Protein AF-A0A2J7ZNJ3-F1 (afdb_monomer_lite)

Foldseek 3Di:
DVVLLCVLQLLNVLVVVVVVVCVVPVPDPDDSVNSSVVDDPVSNVVSVVVSVVVVVVVVVVCPPDDPVCVVCVVVVVPPPPPDPDDDDDDDDDDDDDDDDDDDDDDDPPPDDDDDD

Organism: NCBI:txid47790

Sequence (116 aa):
LCHFYRLLHVEGAVRRHWARLKAADPRATVTQDDVRALIPEHLARTLGAAAEALDGLRRRSQWHWVHLGRLFAPLVQQQPAAAAGVGQGAEKAGAGQGAGARVPPPGISAVRGMVA

Radius of gyration: 27.16 Å; chains: 1; bounding box: 38×42×75 Å

pLDDT: mean 73.64, std 23.26, range [29.06, 96.69]

Structure (mmCIF, N/CA/C/O backbone):
data_AF-A0A2J7ZNJ3-F1
#
_entry.id   AF-A0A2J7ZNJ3-F1
#
loop_
_atom_site.group_PDB
_atom_site.id
_atom_site.type_symbol
_atom_site.label_atom_id
_atom_site.label_alt_id
_atom_site.label_comp_id
_atom_site.label_asym_id
_atom_site.label_entity_id
_atom_site.label_seq_id
_atom_site.pdbx_PDB_ins_code
_atom_site.Cartn_x
_atom_site.Cartn_y
_atom_site.Cartn_z
_atom_site.occupancy
_atom_site.B_iso_or_equiv
_atom_site.auth_seq_id
_atom_site.auth_comp_id
_atom_site.auth_asym_id
_atom_site.auth_atom_id
_atom_site.pdbx_PDB_model_num
ATOM 1 N N . LEU A 1 1 ? -9.447 -6.524 9.697 1.00 83.50 1 LEU A N 1
ATOM 2 C CA . LEU A 1 1 ? -9.340 -5.097 9.294 1.00 83.50 1 LEU A CA 1
ATOM 3 C C . LEU A 1 1 ? -7.966 -4.766 8.709 1.00 83.50 1 LEU A C 1
ATOM 5 O O . LEU A 1 1 ? -7.892 -4.557 7.512 1.00 83.50 1 LEU A O 1
ATOM 9 N N . CYS A 1 2 ? -6.864 -4.818 9.465 1.00 85.12 2 CYS A N 1
ATOM 10 C CA . CYS A 1 2 ? -5.530 -4.454 8.942 1.00 85.12 2 CYS A CA 1
ATOM 11 C C . CYS A 1 2 ? -5.126 -5.182 7.641 1.00 85.12 2 CYS A C 1
ATOM 13 O O . CYS A 1 2 ? -4.551 -4.567 6.746 1.00 85.12 2 CYS A O 1
ATOM 15 N N . HIS A 1 3 ? -5.468 -6.470 7.510 1.00 89.25 3 HIS A N 1
ATOM 16 C CA . HIS A 1 3 ? -5.236 -7.230 6.278 1.00 89.25 3 HIS A CA 1
ATOM 17 C C . HIS A 1 3 ? -5.942 -6.605 5.061 1.00 89.25 3 HIS A C 1
ATOM 19 O O . HIS A 1 3 ? -5.291 -6.330 4.059 1.00 89.25 3 HIS A O 1
ATOM 25 N N . PHE A 1 4 ? -7.239 -6.309 5.175 1.00 89.38 4 PHE A N 1
ATOM 26 C CA . PHE A 1 4 ? -8.027 -5.690 4.106 1.00 89.38 4 PHE A CA 1
ATOM 27 C C . PHE A 1 4 ? -7.537 -4.280 3.762 1.00 89.38 4 PHE A C 1
ATOM 29 O O . PHE A 1 4 ? -7.403 -3.962 2.586 1.00 89.38 4 PHE A O 1
ATOM 36 N N . TYR A 1 5 ? -7.161 -3.471 4.761 1.00 90.25 5 TYR A N 1
ATOM 37 C CA . TYR A 1 5 ? -6.557 -2.154 4.518 1.00 90.25 5 TYR A CA 1
ATOM 38 C C . TYR A 1 5 ? -5.307 -2.282 3.644 1.00 90.25 5 TYR A C 1
ATOM 40 O O . TYR A 1 5 ? -5.153 -1.582 2.651 1.00 90.25 5 TYR A O 1
ATOM 48 N N . ARG A 1 6 ? -4.430 -3.242 3.963 1.00 89.88 6 ARG A N 1
ATOM 49 C CA . ARG A 1 6 ? -3.184 -3.470 3.220 1.00 89.88 6 ARG A CA 1
ATOM 50 C C . ARG A 1 6 ? -3.410 -3.864 1.755 1.00 89.88 6 ARG A C 1
ATOM 52 O O . ARG A 1 6 ? -2.534 -3.575 0.935 1.00 89.88 6 ARG A O 1
ATOM 59 N N . LEU A 1 7 ? -4.520 -4.544 1.455 1.00 91.50 7 LEU A N 1
ATOM 60 C CA . LEU A 1 7 ? -4.908 -4.937 0.096 1.00 91.50 7 LEU A CA 1
ATOM 61 C C . LEU A 1 7 ? -5.440 -3.750 -0.712 1.00 91.50 7 LEU A C 1
ATOM 63 O O . LEU A 1 7 ? -5.110 -3.623 -1.883 1.00 91.50 7 LEU A O 1
ATOM 67 N N . LEU A 1 8 ? -6.221 -2.878 -0.074 1.00 93.31 8 LEU A N 1
ATOM 68 C CA . LEU A 1 8 ? -6.845 -1.715 -0.713 1.00 93.31 8 LEU A CA 1
ATOM 69 C C . LEU A 1 8 ? -5.894 -0.510 -0.817 1.00 93.31 8 LEU A C 1
ATOM 71 O O . LEU A 1 8 ? -6.101 0.388 -1.625 1.00 93.31 8 LEU A O 1
ATOM 75 N N . HIS A 1 9 ? -4.830 -0.484 -0.015 1.00 93.06 9 HIS A N 1
ATOM 76 C CA . HIS A 1 9 ? -3.896 0.635 0.041 1.00 93.06 9 HIS A CA 1
ATOM 77 C C . HIS A 1 9 ? -2.905 0.640 -1.138 1.00 93.06 9 HIS A C 1
ATOM 79 O O . HIS A 1 9 ? -1.803 0.078 -1.062 1.00 93.06 9 HIS A O 1
ATOM 85 N N . VAL A 1 10 ? -3.299 1.336 -2.207 1.00 93.31 10 VAL A N 1
ATOM 86 C CA . VAL A 1 10 ? -2.598 1.461 -3.498 1.00 93.31 10 VAL A CA 1
ATOM 87 C C . VAL A 1 10 ? -1.132 1.854 -3.339 1.00 93.31 10 VAL A C 1
ATOM 89 O O . VAL A 1 10 ? -0.250 1.102 -3.746 1.00 93.31 10 VAL A O 1
ATOM 92 N N . GLU A 1 11 ? -0.842 2.951 -2.640 1.00 93.12 11 GLU A N 1
ATOM 93 C CA . GLU A 1 11 ? 0.534 3.438 -2.444 1.00 93.12 11 GLU A CA 1
ATOM 94 C C . GLU A 1 11 ? 1.431 2.422 -1.721 1.00 93.12 11 GLU A C 1
ATOM 96 O O . GLU A 1 11 ? 2.642 2.341 -1.919 1.00 93.12 11 GLU A O 1
ATOM 101 N N . GLY A 1 12 ? 0.822 1.586 -0.880 1.00 92.88 12 GLY A N 1
ATOM 102 C CA . GLY A 1 12 ? 1.528 0.521 -0.178 1.00 92.88 12 GLY A CA 1
ATOM 103 C C . GLY A 1 12 ? 1.854 -0.643 -1.108 1.00 92.88 12 GLY A C 1
ATOM 104 O O . GLY A 1 12 ? 2.917 -1.247 -0.979 1.00 92.88 12 GLY A O 1
ATOM 105 N N . ALA A 1 13 ? 0.950 -0.967 -2.032 1.00 93.69 13 ALA A N 1
ATOM 106 C CA . ALA A 1 13 ? 1.178 -1.976 -3.057 1.00 93.69 13 ALA A CA 1
ATOM 107 C C . ALA A 1 13 ? 2.247 -1.520 -4.060 1.00 93.69 13 ALA A C 1
ATOM 109 O O . ALA A 1 13 ? 3.170 -2.291 -4.322 1.00 93.69 13 ALA A O 1
ATOM 110 N N . VAL A 1 14 ? 2.184 -0.262 -4.510 1.00 96.06 14 VAL A N 1
ATOM 111 C CA . VAL A 1 14 ? 3.173 0.368 -5.401 1.00 96.06 14 VAL A CA 1
ATOM 112 C C . VAL A 1 14 ? 4.571 0.297 -4.793 1.00 96.06 14 VAL A C 1
ATOM 114 O O . VAL A 1 14 ? 5.467 -0.279 -5.404 1.00 96.06 14 VAL A O 1
ATOM 117 N N . ARG A 1 15 ? 4.754 0.763 -3.548 1.00 95.69 15 ARG A N 1
ATOM 118 C CA . ARG A 1 15 ? 6.058 0.693 -2.861 1.00 95.69 15 ARG A CA 1
ATOM 119 C C . ARG A 1 15 ? 6.598 -0.731 -2.751 1.00 95.69 15 ARG A C 1
ATOM 121 O O . ARG A 1 15 ? 7.778 -0.963 -2.996 1.00 95.69 15 ARG A O 1
ATOM 128 N N . ARG A 1 16 ? 5.747 -1.701 -2.395 1.00 95.38 16 ARG A N 1
ATOM 129 C CA . ARG A 1 16 ? 6.156 -3.113 -2.288 1.00 95.38 16 ARG A CA 1
ATOM 130 C C . ARG A 1 16 ? 6.551 -3.695 -3.639 1.00 95.38 16 ARG A C 1
ATOM 132 O O . ARG A 1 16 ? 7.494 -4.475 -3.696 1.00 95.38 16 ARG A O 1
ATOM 139 N N . HIS A 1 17 ? 5.821 -3.363 -4.698 1.00 95.25 17 HIS A N 1
ATOM 140 C CA . HIS A 1 17 ? 6.126 -3.852 -6.034 1.00 95.25 17 HIS A CA 1
ATOM 141 C C . HIS A 1 17 ? 7.412 -3.222 -6.571 1.00 95.25 17 HIS A C 1
ATOM 143 O O . HIS A 1 17 ? 8.305 -3.948 -6.992 1.00 95.25 17 HIS A O 1
ATOM 149 N N . TRP A 1 18 ? 7.562 -1.904 -6.438 1.00 96.19 18 TRP A N 1
ATOM 150 C CA . TRP A 1 18 ? 8.785 -1.193 -6.801 1.00 96.19 18 TRP A CA 1
ATOM 151 C C . TRP A 1 18 ? 10.016 -1.729 -6.054 1.00 96.19 18 TRP A C 1
ATOM 153 O O . TRP A 1 18 ? 11.035 -2.016 -6.676 1.00 96.19 18 TRP A O 1
ATOM 163 N N . ALA A 1 19 ? 9.906 -1.978 -4.744 1.00 95.44 19 ALA A N 1
ATOM 164 C CA . ALA A 1 19 ? 10.990 -2.584 -3.970 1.00 95.44 19 ALA A CA 1
ATOM 165 C C . ALA A 1 19 ? 11.362 -3.989 -4.474 1.00 95.44 19 ALA A C 1
ATOM 167 O O . ALA A 1 19 ? 12.540 -4.329 -4.523 1.00 95.44 19 ALA A O 1
ATOM 168 N N . ARG A 1 20 ? 10.379 -4.802 -4.889 1.00 96.50 20 ARG A N 1
ATOM 169 C CA . ARG A 1 20 ? 10.642 -6.117 -5.501 1.00 96.50 20 ARG A CA 1
ATOM 170 C C . ARG A 1 20 ? 11.329 -5.989 -6.857 1.00 96.50 20 ARG A C 1
ATOM 172 O O . ARG A 1 20 ? 12.241 -6.760 -7.120 1.00 96.50 20 ARG A O 1
ATOM 179 N N . LEU A 1 21 ? 10.924 -5.021 -7.682 1.00 96.12 21 LEU A N 1
ATOM 180 C CA . LEU A 1 21 ? 11.573 -4.748 -8.967 1.00 96.12 21 LEU A CA 1
ATOM 181 C C . LEU A 1 21 ? 13.035 -4.342 -8.764 1.00 96.12 21 LEU A C 1
ATOM 183 O O . LEU A 1 21 ? 13.909 -4.923 -9.391 1.00 96.12 21 LEU A O 1
ATOM 187 N N . LYS A 1 22 ? 13.315 -3.428 -7.828 1.00 95.44 22 LYS A N 1
ATOM 188 C CA . LYS A 1 22 ? 14.687 -3.009 -7.494 1.00 95.44 22 LYS A CA 1
ATOM 189 C C . LYS A 1 22 ? 15.529 -4.113 -6.860 1.00 95.44 22 LYS A C 1
ATOM 191 O O . LYS A 1 22 ? 16.735 -4.146 -7.069 1.00 95.44 22 LYS A O 1
ATOM 196 N N . ALA A 1 23 ? 14.912 -5.003 -6.085 1.00 96.06 23 ALA A N 1
ATOM 197 C CA . ALA A 1 23 ? 15.604 -6.157 -5.521 1.00 96.06 23 ALA A CA 1
ATOM 198 C C . ALA A 1 23 ? 15.952 -7.203 -6.593 1.00 96.06 23 ALA A C 1
ATOM 200 O O . ALA A 1 23 ? 17.001 -7.832 -6.504 1.00 96.06 23 ALA A O 1
ATOM 201 N N . ALA A 1 24 ? 15.083 -7.387 -7.591 1.00 96.69 24 ALA A N 1
ATOM 202 C CA . ALA A 1 24 ? 15.317 -8.303 -8.704 1.00 96.69 24 ALA A CA 1
ATOM 203 C C . ALA A 1 24 ? 16.313 -7.735 -9.729 1.00 96.69 24 ALA A C 1
ATOM 205 O O . ALA A 1 24 ? 17.161 -8.470 -10.226 1.00 96.69 24 ALA A O 1
ATOM 206 N N . ASP A 1 25 ? 16.232 -6.434 -10.016 1.00 95.25 25 ASP A N 1
ATOM 207 C CA . ASP A 1 25 ? 17.156 -5.718 -10.891 1.00 95.25 25 ASP A CA 1
ATOM 208 C C . ASP A 1 25 ? 17.506 -4.330 -10.313 1.00 95.25 25 ASP A C 1
ATOM 210 O O . ASP A 1 25 ? 16.768 -3.352 -10.496 1.00 95.25 25 ASP A O 1
ATOM 214 N N . PRO A 1 26 ? 18.665 -4.206 -9.639 1.00 92.25 26 PRO A N 1
ATOM 215 C CA . PRO A 1 26 ? 19.128 -2.937 -9.085 1.00 92.25 26 PRO A CA 1
ATOM 216 C C . PRO A 1 26 ? 19.429 -1.864 -10.140 1.00 92.25 26 PRO A C 1
ATOM 218 O O . PRO A 1 26 ? 19.436 -0.676 -9.812 1.00 92.25 26 PRO A O 1
ATOM 221 N N . ARG A 1 27 ? 19.694 -2.258 -11.394 1.00 94.06 27 ARG A N 1
ATOM 222 C CA . ARG A 1 27 ? 20.042 -1.339 -12.490 1.00 94.06 27 ARG A CA 1
ATOM 223 C C . ARG A 1 27 ? 18.820 -0.830 -13.249 1.00 94.06 27 ARG A C 1
ATOM 225 O O . ARG A 1 27 ? 18.960 0.118 -14.019 1.00 94.06 27 ARG A O 1
ATOM 232 N N . ALA A 1 28 ? 17.641 -1.406 -13.017 1.00 90.38 28 ALA A N 1
ATOM 233 C CA . ALA A 1 28 ? 16.402 -0.963 -13.641 1.00 90.38 28 ALA A CA 1
ATOM 234 C C . ALA A 1 28 ? 16.183 0.541 -13.409 1.00 90.38 28 ALA A C 1
ATOM 236 O O . ALA A 1 28 ? 16.224 1.015 -12.273 1.00 90.38 28 ALA A O 1
ATOM 237 N N . THR A 1 29 ? 15.904 1.305 -14.464 1.00 93.62 29 THR A N 1
ATOM 238 C CA . THR A 1 29 ? 15.638 2.755 -14.384 1.00 93.62 29 THR A CA 1
ATOM 239 C C . THR A 1 29 ? 14.218 3.085 -13.924 1.00 93.62 29 THR A C 1
ATOM 241 O O . THR A 1 29 ? 13.901 4.251 -13.715 1.00 93.62 29 THR A O 1
ATOM 244 N N . VAL A 1 30 ? 13.385 2.061 -13.712 1.00 93.31 30 VAL A N 1
ATOM 245 C CA . VAL A 1 30 ? 11.984 2.189 -13.300 1.00 93.31 30 VAL A CA 1
ATOM 246 C C . VAL A 1 30 ? 11.874 2.951 -11.977 1.00 93.31 30 VAL A C 1
ATOM 248 O O . VAL A 1 30 ? 12.435 2.558 -10.940 1.00 93.31 30 VAL A O 1
ATOM 251 N N . THR A 1 31 ? 11.124 4.045 -12.018 1.00 95.12 31 THR A N 1
ATOM 252 C CA . THR A 1 31 ? 10.795 4.873 -10.861 1.00 95.12 31 THR A CA 1
ATOM 253 C C . THR A 1 31 ? 9.534 4.360 -10.168 1.00 95.12 31 THR A C 1
ATOM 255 O O . THR A 1 31 ? 8.801 3.511 -10.679 1.00 95.12 31 THR A O 1
ATOM 258 N N . GLN A 1 32 ? 9.277 4.849 -8.957 1.00 95.44 32 GLN A N 1
ATOM 259 C CA . GLN A 1 32 ? 8.038 4.517 -8.256 1.00 95.44 32 GLN A CA 1
ATOM 260 C C . GLN A 1 32 ? 6.810 5.095 -8.983 1.00 95.44 32 GLN A C 1
ATOM 262 O O . GLN A 1 32 ? 5.753 4.461 -8.984 1.00 95.44 32 GLN A O 1
ATOM 267 N N . ASP A 1 33 ? 6.960 6.252 -9.629 1.00 95.06 33 ASP A N 1
ATOM 268 C CA . ASP A 1 33 ? 5.885 6.925 -10.361 1.00 95.06 33 ASP A CA 1
ATOM 269 C C . ASP A 1 33 ? 5.487 6.144 -11.614 1.00 95.06 33 ASP A C 1
ATOM 271 O O . ASP A 1 33 ? 4.296 6.007 -11.890 1.00 95.06 33 ASP A O 1
ATOM 275 N N . ASP A 1 34 ? 6.451 5.515 -12.293 1.00 94.88 34 ASP A N 1
ATOM 276 C CA . ASP A 1 34 ? 6.174 4.614 -13.420 1.00 94.88 34 ASP A CA 1
ATOM 277 C C . ASP A 1 34 ? 5.284 3.442 -12.984 1.00 94.88 34 ASP A C 1
ATOM 279 O O . ASP A 1 34 ? 4.316 3.089 -13.655 1.00 94.88 34 ASP A O 1
ATOM 283 N N . VAL A 1 35 ? 5.561 2.867 -11.808 1.00 94.56 35 VAL A N 1
ATOM 284 C CA . VAL A 1 35 ? 4.737 1.796 -11.228 1.00 94.56 35 VAL A CA 1
ATOM 285 C C . VAL A 1 35 ? 3.353 2.317 -10.832 1.00 94.56 35 VAL A C 1
ATOM 287 O O . VAL A 1 35 ? 2.357 1.611 -10.998 1.00 94.56 35 VAL A O 1
ATOM 290 N N . ARG A 1 36 ? 3.261 3.547 -10.314 1.00 95.19 36 ARG A N 1
ATOM 291 C CA . A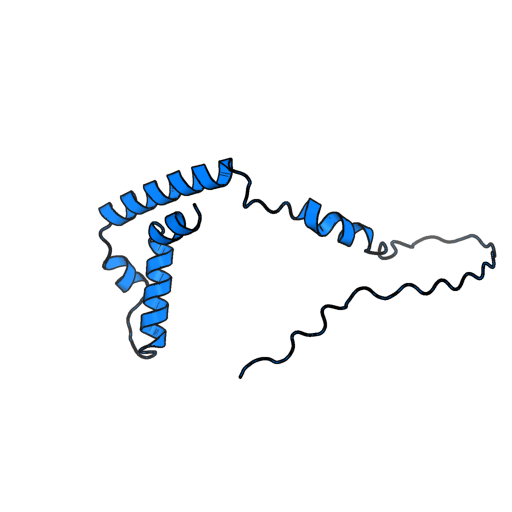RG A 1 36 ? 1.984 4.177 -9.953 1.00 95.19 36 ARG A CA 1
ATOM 292 C C . ARG A 1 36 ? 1.131 4.498 -11.182 1.00 95.19 36 ARG A C 1
ATOM 294 O O . ARG A 1 36 ? -0.094 4.382 -11.094 1.00 95.19 36 ARG A O 1
ATOM 301 N N . ALA A 1 37 ? 1.757 4.859 -12.300 1.00 95.50 37 ALA A N 1
ATOM 302 C CA . ALA A 1 37 ? 1.098 5.182 -13.563 1.00 95.50 37 ALA A CA 1
ATOM 303 C C . ALA A 1 37 ? 0.396 3.971 -14.201 1.00 95.50 37 ALA A C 1
ATOM 305 O O . ALA A 1 37 ? -0.581 4.143 -14.925 1.00 95.50 37 ALA A O 1
ATOM 306 N N . LEU A 1 38 ? 0.819 2.742 -13.871 1.00 94.62 38 LEU A N 1
ATOM 307 C CA . LEU A 1 38 ? 0.133 1.510 -14.291 1.00 94.62 38 LEU A CA 1
ATOM 308 C C . LEU A 1 38 ? -1.280 1.375 -13.70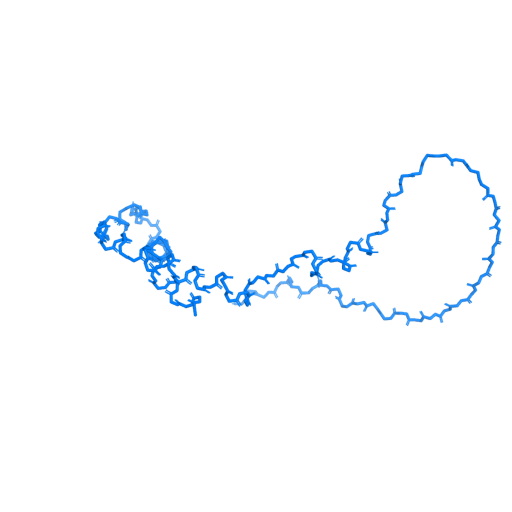3 1.00 94.62 38 LEU A C 1
ATOM 310 O O . LEU A 1 38 ? -2.070 0.556 -14.170 1.00 94.62 38 LEU A O 1
ATOM 314 N N . ILE A 1 39 ? -1.594 2.138 -12.654 1.00 94.38 39 ILE A N 1
ATOM 315 C CA . ILE A 1 39 ? -2.863 2.060 -11.939 1.00 94.38 39 ILE A CA 1
ATOM 316 C C . ILE A 1 39 ? -3.754 3.217 -12.397 1.00 94.38 39 ILE A C 1
ATOM 318 O O . ILE A 1 39 ? -3.438 4.377 -12.115 1.00 94.38 39 ILE A O 1
ATOM 322 N N . PRO A 1 40 ? -4.900 2.934 -13.042 1.00 96.00 40 PRO A N 1
ATOM 323 C CA . PRO A 1 40 ? -5.819 3.975 -13.470 1.00 96.00 40 PRO A CA 1
ATOM 324 C C . PRO A 1 40 ? -6.317 4.829 -12.301 1.00 96.00 40 PRO A C 1
ATOM 326 O O . PRO A 1 40 ? -6.686 4.314 -11.245 1.00 96.00 40 PRO A O 1
ATOM 329 N N . GLU A 1 41 ? -6.414 6.140 -12.513 1.00 93.62 41 GLU A N 1
ATOM 330 C CA . GLU A 1 41 ? -6.737 7.084 -11.436 1.00 93.62 41 GLU A CA 1
ATOM 331 C C . GLU A 1 41 ? -8.143 6.883 -10.846 1.00 93.62 41 GLU A C 1
ATOM 333 O O . GLU A 1 41 ? -8.372 7.072 -9.653 1.00 93.62 41 GLU A O 1
ATOM 338 N N . HIS A 1 42 ? -9.109 6.448 -11.658 1.00 95.44 42 HIS A N 1
ATOM 339 C CA . HIS A 1 42 ? -10.442 6.101 -11.160 1.00 95.44 42 HIS A CA 1
ATOM 340 C C . HIS A 1 42 ? -10.387 4.919 -10.178 1.00 95.44 42 HIS A C 1
ATOM 342 O O . HIS A 1 42 ? -10.963 5.000 -9.097 1.00 95.44 42 HIS A O 1
ATOM 348 N N . LEU A 1 43 ? -9.629 3.870 -10.513 1.00 94.12 43 LEU A N 1
ATOM 349 C CA . LEU A 1 43 ? -9.446 2.702 -9.659 1.00 94.12 43 LEU A CA 1
ATOM 350 C C . LEU A 1 43 ? -8.704 3.077 -8.374 1.00 94.12 43 LEU A C 1
ATOM 352 O O . LEU A 1 43 ? -9.112 2.664 -7.290 1.00 94.12 43 LEU A O 1
ATOM 356 N N . ALA A 1 44 ? -7.656 3.898 -8.482 1.00 94.38 44 ALA A N 1
ATOM 357 C CA . ALA A 1 44 ? -6.907 4.373 -7.325 1.00 94.38 44 ALA A CA 1
ATOM 358 C C . ALA A 1 44 ? -7.804 5.127 -6.331 1.00 94.38 44 ALA A C 1
ATOM 360 O O . ALA A 1 44 ? -7.751 4.859 -5.130 1.00 94.38 44 ALA A O 1
ATOM 361 N N . ARG A 1 45 ? -8.691 5.997 -6.832 1.00 95.12 45 ARG A N 1
ATOM 362 C CA . ARG A 1 45 ? -9.675 6.714 -6.008 1.00 95.12 45 ARG A CA 1
ATOM 363 C C . ARG A 1 45 ? -10.681 5.777 -5.342 1.00 95.12 45 ARG A C 1
ATOM 365 O O . ARG A 1 45 ? -10.931 5.921 -4.148 1.00 95.12 45 ARG A O 1
ATOM 372 N N . THR A 1 46 ? -11.226 4.800 -6.068 1.00 96.44 46 THR A N 1
ATOM 373 C CA . THR A 1 46 ? -12.175 3.826 -5.498 1.00 96.44 46 THR A CA 1
ATOM 374 C C . THR A 1 46 ? -11.529 2.982 -4.401 1.00 96.44 46 THR A C 1
ATOM 376 O O . THR A 1 46 ? -12.102 2.816 -3.323 1.00 96.44 46 THR A O 1
ATOM 379 N N . LEU A 1 47 ? -10.316 2.479 -4.644 1.00 95.50 47 LEU A N 1
ATOM 380 C CA . LEU A 1 47 ? -9.563 1.705 -3.659 1.00 95.50 47 LEU A CA 1
ATOM 381 C C . LEU A 1 47 ? -9.180 2.557 -2.443 1.00 95.50 47 LEU A C 1
ATOM 383 O O . LEU A 1 47 ? -9.296 2.085 -1.313 1.00 95.50 47 LEU A O 1
ATOM 387 N N . GLY A 1 48 ? -8.803 3.819 -2.662 1.00 93.88 48 GLY A N 1
ATOM 388 C CA . GLY A 1 48 ? -8.548 4.789 -1.599 1.00 93.88 48 GLY A CA 1
ATOM 389 C C . GLY A 1 48 ? -9.777 5.022 -0.719 1.00 93.88 48 GLY A C 1
ATOM 390 O O . GLY A 1 48 ? -9.692 4.874 0.496 1.00 93.88 48 GLY A O 1
ATOM 391 N N . ALA A 1 49 ? -10.943 5.277 -1.316 1.00 94.50 49 ALA A N 1
ATOM 392 C CA . ALA A 1 49 ? -12.192 5.453 -0.572 1.00 94.50 49 ALA A CA 1
ATOM 393 C C . ALA A 1 49 ? -12.562 4.208 0.258 1.00 94.50 49 ALA A C 1
ATOM 395 O O . ALA A 1 49 ? -12.977 4.321 1.413 1.00 94.50 49 ALA A O 1
ATOM 396 N N . ALA A 1 50 ? -12.362 3.009 -0.298 1.00 94.62 50 ALA A N 1
ATOM 397 C CA . ALA A 1 50 ? -12.585 1.758 0.421 1.00 94.62 50 ALA A CA 1
ATOM 398 C C . ALA A 1 50 ? -11.586 1.561 1.578 1.00 94.62 50 ALA A C 1
ATOM 400 O O . ALA A 1 50 ? -11.969 1.106 2.660 1.00 94.62 50 ALA A O 1
ATOM 401 N N . ALA A 1 51 ? -10.314 1.919 1.375 1.00 93.81 51 ALA A N 1
ATOM 402 C CA . ALA A 1 51 ? -9.292 1.873 2.416 1.00 93.81 51 ALA A CA 1
ATOM 403 C C . ALA A 1 51 ? -9.611 2.842 3.566 1.00 93.81 51 ALA A C 1
ATOM 405 O O . ALA A 1 51 ? -9.507 2.444 4.726 1.00 93.81 51 ALA A O 1
ATOM 406 N N . GLU A 1 52 ? -10.068 4.059 3.261 1.00 91.69 52 GLU A N 1
ATOM 407 C CA . GLU A 1 52 ? -10.486 5.064 4.248 1.00 91.69 52 GLU A CA 1
ATOM 408 C C . GLU A 1 52 ? -11.704 4.614 5.060 1.00 91.69 52 GLU A C 1
ATOM 410 O O . GLU A 1 52 ? -11.696 4.674 6.290 1.00 91.69 52 GLU A O 1
ATOM 415 N N . ALA A 1 53 ? -12.735 4.070 4.405 1.00 92.25 53 ALA A N 1
ATOM 416 C CA . ALA A 1 53 ? -13.899 3.518 5.103 1.00 92.25 53 ALA A CA 1
ATOM 417 C C . ALA A 1 53 ? -13.489 2.421 6.102 1.00 92.25 53 ALA A C 1
ATOM 419 O O . ALA A 1 53 ? -13.989 2.342 7.233 1.00 92.25 53 ALA A O 1
ATOM 420 N N . LEU A 1 54 ? -12.530 1.590 5.698 1.00 91.06 54 LEU A N 1
ATOM 421 C CA . LEU A 1 54 ? -12.018 0.502 6.507 1.00 91.06 54 LEU A CA 1
ATOM 422 C C . LEU A 1 54 ? -11.071 0.978 7.621 1.00 91.06 54 LEU A C 1
ATOM 424 O O . LEU A 1 54 ? -11.098 0.404 8.713 1.00 91.06 54 LEU A O 1
ATOM 428 N N . ASP 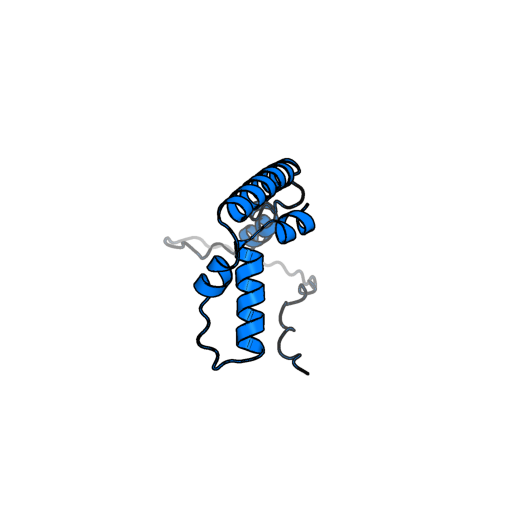A 1 55 ? -10.291 2.039 7.405 1.00 87.25 55 ASP A N 1
ATOM 429 C CA . ASP A 1 55 ? -9.532 2.700 8.472 1.00 87.25 55 ASP A CA 1
ATOM 430 C C . ASP A 1 55 ? -10.469 3.381 9.480 1.00 87.25 55 ASP A C 1
ATOM 432 O O . ASP A 1 55 ? -10.250 3.287 10.686 1.00 87.25 55 ASP A O 1
ATOM 436 N N . GLY A 1 56 ? -11.584 3.958 9.029 1.00 88.81 56 GLY A N 1
ATOM 437 C CA . GLY A 1 56 ? -12.631 4.490 9.902 1.00 88.81 56 GLY A CA 1
ATOM 438 C C . GLY A 1 56 ? -13.297 3.415 10.771 1.00 88.81 56 GLY A C 1
ATOM 439 O O . GLY A 1 56 ? -13.579 3.640 11.951 1.00 88.81 56 GLY A O 1
ATOM 440 N N . LEU A 1 57 ? -13.533 2.215 10.229 1.00 88.56 57 LEU A N 1
ATOM 441 C CA . LEU A 1 57 ? -13.968 1.050 11.017 1.00 88.56 57 LEU A CA 1
ATOM 442 C C . LEU A 1 57 ? -12.890 0.603 12.003 1.00 88.56 57 LEU A C 1
ATOM 444 O O . LEU A 1 57 ? -13.190 0.340 13.168 1.00 88.56 57 LEU A O 1
ATOM 448 N N . ARG A 1 58 ? -11.633 0.559 11.546 1.00 85.12 58 ARG A N 1
ATOM 449 C CA . ARG A 1 58 ? -10.479 0.242 12.381 1.00 85.12 58 ARG A CA 1
ATOM 450 C C . ARG A 1 58 ? -10.450 1.201 13.571 1.00 85.12 58 ARG A C 1
ATOM 452 O O . ARG A 1 58 ? -10.711 0.742 14.673 1.00 85.12 58 ARG A O 1
ATOM 459 N N . ARG A 1 59 ? -10.324 2.515 13.379 1.00 83.62 59 ARG A N 1
ATOM 460 C CA . ARG A 1 59 ? -10.234 3.507 14.471 1.00 83.62 59 ARG A CA 1
ATOM 461 C C . ARG A 1 59 ? -11.340 3.386 15.523 1.00 83.62 59 ARG A C 1
ATOM 463 O O . ARG A 1 59 ? -11.040 3.468 16.711 1.00 83.62 59 ARG A O 1
ATOM 470 N N . ARG A 1 60 ? -12.585 3.136 15.103 1.00 84.06 60 ARG A N 1
ATOM 471 C CA . ARG A 1 60 ? -13.735 2.954 16.009 1.00 84.06 60 ARG A CA 1
ATOM 472 C C . ARG A 1 60 ? -13.656 1.688 16.851 1.00 84.06 60 ARG A C 1
ATOM 474 O O . ARG A 1 60 ? -14.169 1.668 17.961 1.00 84.06 60 ARG A O 1
ATOM 481 N N . SER A 1 61 ? -12.995 0.652 16.348 1.00 78.75 61 SER A N 1
ATOM 482 C CA . SER A 1 61 ? -12.845 -0.593 17.091 1.00 78.75 61 SER A CA 1
ATOM 483 C C . SER A 1 61 ? -11.855 -0.500 18.255 1.00 78.75 61 SER A C 1
ATOM 485 O O . SER A 1 61 ? -11.857 -1.419 19.041 1.00 78.75 61 SER A O 1
ATOM 487 N N . GLN A 1 62 ? -11.037 0.552 18.422 1.00 69.31 62 GLN A N 1
ATOM 488 C CA . GLN A 1 62 ? -10.062 0.745 19.529 1.00 69.31 62 GLN A CA 1
ATOM 489 C C . GLN A 1 62 ? -8.965 -0.335 19.725 1.00 69.31 62 GLN A C 1
ATOM 491 O O . GLN A 1 62 ? -7.975 -0.073 20.398 1.00 69.31 62 GLN A O 1
ATOM 496 N N . TRP A 1 63 ? -9.046 -1.509 19.092 1.00 66.12 63 TRP A N 1
ATOM 497 C CA . TRP A 1 63 ? -8.170 -2.672 19.360 1.00 66.12 63 TRP A CA 1
ATOM 498 C C . TRP A 1 63 ? -6.684 -2.523 18.983 1.00 66.12 63 TRP A C 1
ATOM 500 O O . TRP A 1 63 ? -5.872 -3.393 19.264 1.00 66.12 63 TRP A O 1
ATOM 510 N N . HIS A 1 64 ? -6.321 -1.457 18.287 1.00 69.12 64 HIS A N 1
ATOM 511 C CA . HIS A 1 64 ? -4.996 -1.220 17.696 1.00 69.12 64 HIS A CA 1
ATOM 512 C C . HIS A 1 64 ? -4.414 0.105 18.197 1.00 69.12 64 HIS A C 1
ATOM 514 O O . HIS A 1 64 ? -3.338 0.511 17.765 1.00 69.12 64 HIS A O 1
ATOM 520 N N . TRP A 1 65 ? -5.118 0.776 19.112 1.00 77.75 65 TRP A N 1
ATOM 521 C CA . TRP A 1 65 ? -4.613 1.949 19.800 1.00 77.75 65 TRP A CA 1
ATOM 522 C C . TRP A 1 65 ? -3.788 1.494 20.992 1.00 77.75 65 TRP A C 1
ATOM 524 O O . TRP A 1 65 ? -4.306 0.960 21.970 1.00 77.75 65 TRP A O 1
ATOM 534 N N . VAL A 1 66 ? -2.486 1.724 20.907 1.00 76.81 66 VAL A N 1
ATOM 535 C CA . VAL A 1 66 ? -1.584 1.554 22.037 1.00 76.81 66 VAL A CA 1
ATOM 536 C C . VAL A 1 66 ? -1.445 2.906 22.720 1.00 76.81 66 VAL A C 1
ATOM 538 O O . VAL A 1 66 ? -0.869 3.839 22.163 1.00 76.81 66 VAL A O 1
ATOM 541 N N . HIS A 1 67 ? -1.985 3.035 23.931 1.00 79.75 67 HIS A N 1
ATOM 542 C CA . HIS A 1 67 ? -1.846 4.267 24.700 1.00 79.75 67 HIS A CA 1
ATOM 543 C C . HIS A 1 67 ? -0.438 4.337 25.305 1.00 79.75 67 HIS A C 1
ATOM 545 O O . HIS A 1 67 ? -0.207 3.840 26.408 1.00 79.75 67 HIS A O 1
ATOM 551 N N . LEU A 1 68 ? 0.501 4.977 24.601 1.00 83.25 68 LEU A N 1
ATOM 552 C CA . LEU A 1 68 ? 1.918 5.039 24.994 1.00 83.25 68 LEU A CA 1
ATOM 553 C C . LEU A 1 68 ? 2.114 5.559 26.425 1.00 83.25 68 LEU A C 1
ATOM 5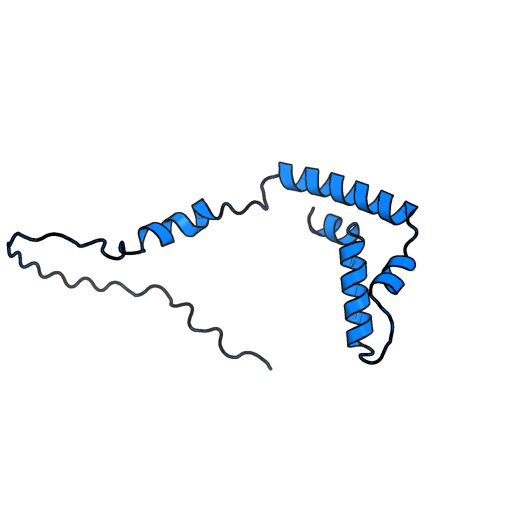55 O O . LEU A 1 68 ? 2.896 4.991 27.176 1.00 83.25 68 LEU A O 1
ATOM 559 N N . GLY A 1 69 ? 1.330 6.554 26.853 1.00 83.50 69 GLY A N 1
ATOM 560 C CA . GLY A 1 69 ? 1.382 7.050 28.233 1.00 83.50 69 GLY A CA 1
ATOM 561 C C . GLY A 1 69 ? 0.988 6.010 29.290 1.00 83.50 69 GLY A C 1
ATOM 562 O O . GLY A 1 69 ? 1.549 6.017 30.373 1.00 83.50 69 GLY A O 1
ATOM 563 N N . ARG A 1 70 ? 0.085 5.067 28.981 1.00 80.00 70 ARG A N 1
ATOM 564 C CA . ARG A 1 70 ? -0.258 3.966 29.900 1.00 80.00 70 ARG A CA 1
ATOM 565 C C . ARG A 1 70 ? 0.818 2.885 29.880 1.00 80.00 70 ARG A C 1
ATOM 567 O O . ARG A 1 70 ? 1.066 2.256 30.897 1.00 80.00 70 ARG A O 1
ATOM 574 N N . LEU A 1 71 ? 1.452 2.689 28.726 1.00 82.25 71 LEU A N 1
ATOM 575 C CA . LEU A 1 71 ? 2.471 1.664 28.523 1.00 82.25 71 LEU A CA 1
ATOM 576 C C . LEU A 1 71 ? 3.814 2.049 29.162 1.00 82.25 71 LEU A C 1
ATOM 578 O O . LEU A 1 71 ? 4.510 1.191 29.689 1.00 82.25 71 LEU A O 1
ATOM 582 N N . PHE A 1 72 ? 4.141 3.344 29.172 1.00 86.00 72 PHE A N 1
ATOM 583 C CA . PHE A 1 72 ? 5.400 3.868 29.705 1.00 86.00 72 PHE A CA 1
ATOM 584 C C . PHE A 1 72 ? 5.261 4.669 31.007 1.00 86.00 72 PHE A C 1
ATOM 586 O O . PHE A 1 72 ? 6.278 5.087 31.555 1.00 86.00 72 PHE A O 1
ATOM 593 N N . ALA A 1 73 ? 4.050 4.844 31.554 1.00 79.06 73 ALA A N 1
ATOM 594 C CA . ALA A 1 73 ? 3.846 5.446 32.880 1.00 79.06 73 ALA A CA 1
ATOM 595 C C . ALA A 1 73 ? 4.767 4.853 33.972 1.00 79.06 73 ALA A C 1
ATOM 597 O O . ALA A 1 73 ? 5.349 5.632 34.729 1.00 79.06 73 ALA A O 1
ATOM 598 N N . PRO A 1 74 ? 4.991 3.524 34.033 1.00 77.06 74 PRO A N 1
ATOM 599 C CA . PRO A 1 74 ? 5.920 2.945 35.005 1.00 77.06 74 PRO A CA 1
ATOM 600 C C . PRO A 1 74 ? 7.392 3.327 34.777 1.00 77.06 74 PRO A C 1
ATOM 602 O O . PRO A 1 74 ? 8.146 3.413 35.741 1.00 77.06 74 PRO A O 1
ATOM 605 N N . LEU A 1 75 ? 7.812 3.583 33.530 1.00 69.75 75 LEU A N 1
ATOM 606 C CA . LEU A 1 75 ? 9.190 3.992 33.217 1.00 69.75 75 LEU A CA 1
ATOM 607 C C . LEU A 1 75 ? 9.463 5.443 33.630 1.00 69.75 75 LEU A C 1
ATOM 609 O O . LEU A 1 75 ? 10.558 5.750 34.089 1.00 69.75 75 LEU A O 1
ATOM 613 N N . VAL A 1 76 ? 8.465 6.325 33.519 1.00 61.44 76 VAL A N 1
ATOM 614 C CA . VAL A 1 76 ? 8.584 7.732 33.945 1.00 61.44 76 VAL A CA 1
ATOM 615 C C . VAL A 1 76 ? 8.679 7.843 35.469 1.00 61.44 76 VAL A C 1
ATOM 617 O O . VAL A 1 76 ? 9.416 8.679 35.978 1.00 61.44 76 VAL A O 1
ATOM 620 N N . GLN A 1 77 ? 8.006 6.959 36.213 1.00 60.38 77 GLN A N 1
ATOM 621 C CA . GLN A 1 77 ? 8.113 6.909 37.679 1.00 60.38 77 GLN A CA 1
ATOM 622 C C . GLN A 1 77 ? 9.436 6.303 38.180 1.00 60.38 77 GLN A C 1
ATOM 624 O O . GLN A 1 77 ? 9.768 6.456 39.353 1.00 60.38 77 GLN A O 1
ATOM 629 N N . GLN A 1 78 ? 10.194 5.624 37.312 1.00 57.34 78 GLN A N 1
ATOM 630 C CA . GLN A 1 78 ? 11.507 5.053 37.630 1.00 57.34 78 GLN A CA 1
ATOM 631 C C . GLN A 1 78 ? 12.681 5.926 37.186 1.00 57.34 78 GLN A C 1
ATOM 633 O O . GLN A 1 78 ? 13.824 5.574 37.472 1.00 57.34 78 GLN A O 1
ATOM 638 N N . GLN A 1 79 ? 12.437 7.062 36.528 1.00 44.25 79 GLN A N 1
ATOM 639 C CA . GLN A 1 79 ? 13.481 8.064 36.371 1.00 44.25 79 GLN A CA 1
ATOM 640 C C . GLN A 1 79 ? 13.698 8.726 37.739 1.00 44.25 79 GLN A C 1
ATOM 642 O O . GLN A 1 79 ? 12.803 9.440 38.201 1.00 44.25 79 GLN A O 1
ATOM 647 N N . PRO A 1 80 ? 14.844 8.515 38.422 1.00 43.34 80 PRO A N 1
ATOM 648 C CA . PRO A 1 80 ? 15.188 9.390 39.528 1.00 43.34 80 PRO A CA 1
ATOM 649 C C . PRO A 1 80 ? 15.249 10.792 38.934 1.00 43.34 80 PRO A C 1
ATOM 651 O O . PRO A 1 80 ? 15.957 11.013 37.948 1.00 43.34 80 PRO A O 1
ATOM 654 N N . ALA A 1 81 ? 14.445 11.703 39.480 1.00 48.31 81 ALA A N 1
ATOM 655 C CA . ALA A 1 81 ? 14.479 13.107 39.119 1.00 48.31 81 ALA A CA 1
ATOM 656 C C . ALA A 1 81 ? 15.947 13.548 39.117 1.00 48.31 81 ALA A C 1
ATOM 658 O O . ALA A 1 81 ? 16.591 13.573 40.167 1.00 48.31 81 ALA A O 1
ATOM 659 N N . ALA A 1 82 ? 16.498 13.801 37.926 1.00 48.75 82 ALA A N 1
ATOM 660 C CA . ALA A 1 82 ? 17.823 14.371 37.801 1.00 48.75 82 ALA A CA 1
ATOM 661 C C . ALA A 1 82 ? 17.800 15.671 38.606 1.00 48.75 82 ALA A C 1
ATOM 663 O O . ALA A 1 82 ? 16.961 16.541 38.374 1.00 48.75 82 ALA A O 1
ATOM 664 N N . ALA A 1 83 ? 18.643 15.704 39.632 1.00 48.75 83 ALA A N 1
ATOM 665 C CA . ALA A 1 83 ? 18.620 16.667 40.710 1.00 48.75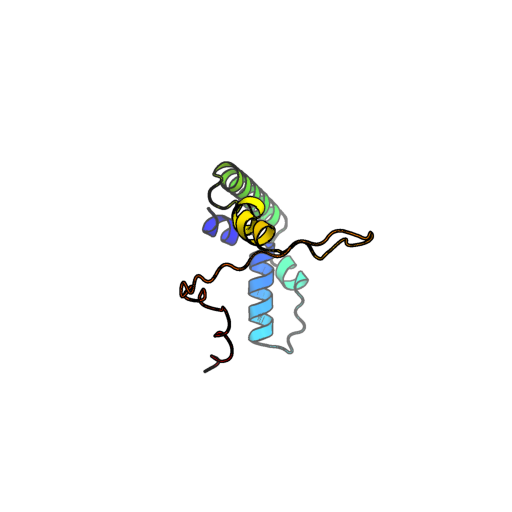 83 ALA A CA 1
ATOM 666 C C . ALA A 1 83 ? 18.572 18.111 40.190 1.00 48.75 83 ALA A C 1
ATOM 668 O O . ALA A 1 83 ? 19.572 18.649 39.720 1.00 48.75 83 ALA A O 1
ATOM 669 N N . ALA A 1 84 ? 17.428 18.770 40.364 1.00 44.09 84 ALA A N 1
ATOM 670 C CA . ALA A 1 84 ? 17.388 20.216 40.517 1.00 44.09 84 ALA A CA 1
ATOM 671 C C . ALA A 1 84 ? 17.778 20.525 41.972 1.00 44.09 84 ALA A C 1
ATOM 673 O O . ALA A 1 84 ? 16.927 20.715 42.834 1.00 44.09 84 ALA A O 1
ATOM 674 N N . GLY A 1 85 ? 19.080 20.461 42.259 1.00 36.00 85 GLY A N 1
ATOM 675 C CA . GLY A 1 85 ? 19.654 20.750 43.570 1.00 36.00 85 GLY A CA 1
ATOM 676 C C . GLY A 1 85 ? 20.485 22.026 43.537 1.00 36.00 85 GLY A C 1
ATOM 677 O O . GLY A 1 85 ? 21.691 21.967 43.326 1.00 36.00 85 GLY A O 1
ATOM 678 N N . VAL A 1 86 ? 19.846 23.170 43.777 1.00 37.06 86 VAL A N 1
ATOM 679 C CA . VAL A 1 86 ? 20.510 24.385 44.266 1.00 37.06 86 VAL A CA 1
ATOM 680 C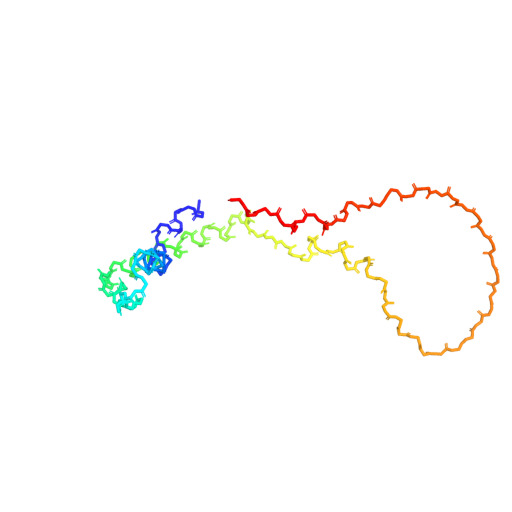 C . VAL A 1 86 ? 19.893 24.694 45.627 1.00 37.06 86 VAL A C 1
ATOM 682 O O . VAL A 1 86 ? 18.693 24.935 45.700 1.00 37.06 86 VAL A O 1
ATOM 685 N N . GLY A 1 87 ? 20.709 24.689 46.687 1.00 33.75 87 GLY A N 1
ATOM 686 C CA . GLY A 1 87 ? 20.333 25.243 47.995 1.00 33.75 87 GLY A CA 1
ATOM 687 C C . GLY A 1 87 ? 20.467 24.297 49.193 1.00 33.75 87 GLY A C 1
ATOM 688 O O . GLY A 1 87 ? 19.520 23.627 49.570 1.00 33.75 87 GLY A O 1
ATOM 689 N N . GLN A 1 88 ? 21.675 24.281 49.762 1.00 34.03 88 GLN A N 1
ATOM 690 C CA . GLN A 1 88 ? 22.043 24.230 51.189 1.00 34.03 88 GLN A CA 1
ATOM 691 C C . GLN A 1 88 ? 21.070 23.661 52.251 1.00 34.03 88 GLN A C 1
ATOM 693 O O . GLN A 1 88 ? 20.019 24.228 52.522 1.00 34.03 88 GLN A O 1
ATOM 698 N N . GLY A 1 89 ? 21.598 22.696 53.022 1.00 33.12 89 GLY A N 1
ATOM 699 C CA . GLY A 1 89 ? 21.463 22.657 54.486 1.00 33.12 89 GLY A CA 1
ATOM 700 C C . GLY A 1 89 ? 20.444 21.676 55.074 1.00 33.12 89 GLY A C 1
ATOM 701 O O . GLY A 1 89 ? 19.258 21.973 55.093 1.00 33.12 89 GLY A O 1
ATOM 702 N N . ALA A 1 90 ? 20.928 20.559 55.636 1.00 32.03 90 ALA A N 1
ATOM 703 C CA . ALA A 1 90 ? 20.656 20.106 57.015 1.00 32.03 90 ALA A CA 1
ATOM 704 C C . ALA A 1 90 ? 21.015 18.618 57.198 1.00 32.03 90 ALA A C 1
ATOM 706 O O . ALA A 1 90 ? 20.509 17.736 56.506 1.00 32.03 90 ALA A O 1
ATOM 707 N N . GLU A 1 91 ? 21.887 18.355 58.168 1.00 39.34 91 GLU A N 1
ATOM 708 C CA . GLU A 1 91 ? 22.230 17.037 58.698 1.00 39.34 91 GLU A CA 1
ATOM 709 C C . GLU A 1 91 ? 21.007 16.299 59.270 1.00 39.34 91 GLU A C 1
ATOM 711 O O . GLU A 1 91 ? 20.198 16.896 59.982 1.00 39.34 91 GLU A O 1
ATOM 716 N N . LYS A 1 92 ? 20.951 14.970 59.092 1.00 41.25 92 LYS A N 1
ATOM 717 C CA . LYS A 1 92 ? 20.964 14.011 60.215 1.00 41.25 92 LYS A CA 1
ATOM 718 C C . LYS A 1 92 ? 21.066 12.559 59.742 1.00 41.25 92 LYS A C 1
ATOM 720 O O . LYS A 1 92 ? 20.476 12.146 58.750 1.00 41.25 92 LYS A O 1
ATOM 725 N N . ALA A 1 93 ? 21.850 11.814 60.512 1.00 37.84 93 ALA A N 1
ATOM 726 C CA . ALA A 1 93 ? 22.167 10.402 60.384 1.00 37.84 93 ALA A CA 1
ATOM 727 C C . ALA A 1 93 ? 20.961 9.471 60.611 1.00 37.84 93 ALA A C 1
ATOM 729 O O . ALA A 1 93 ? 20.051 9.790 61.374 1.00 37.84 93 ALA A O 1
ATOM 730 N N . GLY A 1 94 ? 21.022 8.274 60.022 1.00 29.06 94 GLY A N 1
ATOM 731 C CA . GLY A 1 94 ? 20.103 7.173 60.305 1.00 29.06 94 GLY A CA 1
ATOM 732 C C . GLY A 1 94 ? 20.534 5.882 59.614 1.00 29.06 94 GLY A C 1
ATOM 733 O O . GLY A 1 94 ? 20.235 5.669 58.445 1.00 29.06 94 GLY A O 1
ATOM 734 N N . ALA A 1 95 ? 21.266 5.039 60.341 1.00 36.84 95 ALA A N 1
ATOM 735 C CA . ALA A 1 95 ? 21.648 3.692 59.938 1.00 36.84 95 ALA A CA 1
ATOM 736 C C . ALA A 1 95 ? 20.424 2.765 59.816 1.00 36.84 95 ALA A C 1
ATOM 738 O O . ALA A 1 95 ? 19.532 2.793 60.661 1.00 36.84 95 ALA A O 1
ATOM 739 N N . GLY A 1 96 ? 20.419 1.902 58.797 1.00 32.25 96 GLY A N 1
ATOM 740 C CA . GLY A 1 96 ? 19.408 0.862 58.609 1.00 32.25 96 GLY A CA 1
ATOM 741 C C . GLY A 1 96 ? 19.876 -0.200 57.617 1.00 32.25 96 GLY A C 1
ATOM 742 O O . GLY A 1 96 ? 19.687 -0.063 56.413 1.00 32.25 96 GLY A O 1
ATOM 743 N N . GLN A 1 97 ? 20.518 -1.247 58.136 1.00 36.69 97 GLN A N 1
ATOM 744 C CA . GLN A 1 97 ? 20.813 -2.497 57.434 1.00 36.69 97 GLN A CA 1
ATOM 745 C C . GLN A 1 97 ? 19.521 -3.216 57.024 1.00 36.69 97 GLN A C 1
ATOM 747 O O . GLN A 1 97 ? 18.594 -3.351 57.818 1.00 36.69 97 GLN A O 1
ATOM 752 N N . GLY A 1 98 ? 19.500 -3.740 55.800 1.00 32.94 98 GLY A N 1
ATOM 753 C CA . GLY A 1 98 ? 18.419 -4.575 55.285 1.00 32.94 98 GLY A CA 1
ATOM 754 C C . GLY A 1 98 ? 18.775 -5.139 53.917 1.00 32.94 98 GLY A C 1
ATOM 755 O O . GLY A 1 98 ? 18.292 -4.664 52.893 1.00 32.94 98 GLY A O 1
ATOM 756 N N . ALA A 1 99 ? 19.667 -6.131 53.902 1.00 43.50 99 ALA A N 1
ATOM 757 C CA . ALA A 1 99 ? 20.000 -6.921 52.725 1.00 43.50 99 ALA A CA 1
ATOM 758 C C . ALA A 1 99 ? 18.776 -7.745 52.288 1.00 43.50 99 ALA A C 1
ATOM 760 O O . ALA A 1 99 ? 18.513 -8.822 52.813 1.00 43.50 99 ALA A O 1
ATOM 761 N N . GLY A 1 100 ? 18.017 -7.218 51.330 1.00 36.91 100 GLY A N 1
ATOM 762 C CA . GLY A 1 100 ? 16.995 -7.949 50.589 1.00 36.91 100 GLY A CA 1
ATOM 763 C C . GLY A 1 100 ? 17.430 -8.060 49.137 1.00 36.91 100 GLY A C 1
ATOM 764 O O . GLY A 1 100 ? 17.366 -7.079 48.399 1.00 36.91 100 GLY A O 1
ATOM 765 N N . ALA A 1 101 ? 17.906 -9.240 48.740 1.00 46.19 101 ALA A N 1
ATOM 766 C CA . ALA A 1 101 ? 18.318 -9.550 47.377 1.00 46.19 101 ALA A CA 1
ATOM 767 C C . ALA A 1 101 ? 17.156 -9.308 46.396 1.00 46.19 101 ALA A C 1
ATOM 769 O O . ALA A 1 101 ? 16.246 -10.126 46.267 1.00 46.19 101 ALA A O 1
ATOM 770 N N . ARG A 1 102 ? 17.175 -8.166 45.702 1.00 43.19 102 ARG A N 1
ATOM 771 C CA . ARG A 1 102 ? 16.300 -7.920 44.555 1.00 43.19 102 ARG A CA 1
ATOM 772 C C . ARG A 1 102 ? 16.977 -8.474 43.310 1.00 43.19 102 ARG A C 1
ATOM 774 O O . ARG A 1 102 ? 17.993 -7.957 42.858 1.00 43.19 102 ARG A O 1
ATOM 781 N N . VAL A 1 103 ? 16.387 -9.544 42.789 1.00 54.28 103 VAL A N 1
ATOM 782 C CA . VAL A 1 103 ? 16.656 -10.101 41.462 1.00 54.28 103 VAL A CA 1
ATOM 783 C C . VAL A 1 103 ? 16.580 -8.961 40.432 1.00 54.28 103 VAL A C 1
ATOM 785 O O . VAL A 1 103 ? 15.570 -8.250 40.411 1.00 54.28 103 VAL A O 1
ATOM 788 N N . PRO A 1 104 ? 17.617 -8.733 39.605 1.00 58.84 104 PRO A N 1
ATOM 789 C CA . PRO A 1 104 ? 17.554 -7.709 38.572 1.00 58.84 104 PRO A CA 1
ATOM 790 C C . PRO A 1 104 ? 16.502 -8.095 37.516 1.00 58.84 104 PRO A C 1
ATOM 792 O O . PRO A 1 104 ? 16.393 -9.275 37.170 1.00 58.84 104 PRO A O 1
ATOM 795 N N . PRO A 1 105 ? 15.723 -7.138 36.976 1.00 58.84 105 PRO A N 1
ATOM 796 C CA . PRO A 1 105 ? 14.875 -7.411 35.821 1.00 58.84 105 PRO A CA 1
ATOM 797 C C . PRO A 1 105 ? 15.754 -7.823 34.627 1.00 58.84 105 PRO A C 1
ATOM 799 O O . PRO A 1 105 ? 16.889 -7.346 34.520 1.00 58.84 105 PRO A O 1
ATOM 802 N N . PRO A 1 106 ? 15.268 -8.694 33.723 1.00 52.75 106 PRO A N 1
ATOM 803 C CA . PRO A 1 106 ? 16.053 -9.134 32.578 1.00 52.75 106 PRO A CA 1
ATOM 804 C C . PRO A 1 106 ? 16.403 -7.921 31.711 1.00 52.75 106 PRO A C 1
ATOM 806 O O . PRO A 1 106 ? 15.537 -7.296 31.099 1.00 52.75 106 PRO A O 1
ATOM 809 N N . GLY A 1 107 ? 17.689 -7.572 31.694 1.00 48.00 107 GLY A N 1
ATOM 810 C CA . GLY A 1 107 ? 18.223 -6.541 30.821 1.00 48.00 107 GLY A CA 1
ATOM 811 C C . GLY A 1 107 ? 18.031 -6.960 29.369 1.00 48.00 107 GLY A C 1
ATOM 812 O O . GLY A 1 107 ? 18.419 -8.060 28.973 1.00 48.00 107 GLY A O 1
ATOM 813 N N . ILE A 1 108 ? 17.437 -6.076 28.572 1.00 55.78 108 ILE A N 1
ATOM 814 C CA . ILE A 1 108 ? 17.322 -6.215 27.118 1.00 55.78 108 ILE A CA 1
ATOM 815 C C . ILE A 1 108 ? 18.708 -5.920 26.527 1.00 55.78 108 ILE A C 1
ATOM 817 O O . ILE A 1 108 ? 18.955 -4.887 25.916 1.00 55.78 108 ILE A O 1
ATOM 821 N N . SER A 1 109 ? 19.639 -6.832 26.777 1.00 51.28 109 SER A N 1
ATOM 822 C CA . SER A 1 109 ? 21.028 -6.786 26.324 1.00 51.28 109 SER A CA 1
ATOM 823 C C . SER A 1 109 ? 21.392 -8.135 25.711 1.00 51.28 109 SER A C 1
ATOM 825 O O . SER A 1 109 ? 22.429 -8.710 26.014 1.00 51.28 109 SER A O 1
ATOM 827 N N . ALA A 1 110 ? 20.499 -8.684 24.887 1.00 50.53 110 ALA A N 1
ATOM 828 C CA . ALA A 1 110 ? 20.729 -9.933 24.167 1.00 50.53 110 ALA A CA 1
ATOM 829 C C . ALA A 1 110 ? 19.947 -9.963 22.844 1.00 50.53 110 ALA A C 1
ATOM 831 O O . ALA A 1 110 ? 19.213 -10.899 22.561 1.00 50.53 110 ALA A O 1
ATOM 832 N N . VAL A 1 111 ? 20.092 -8.922 22.018 1.00 47.78 111 VAL A N 1
ATOM 833 C CA . VAL A 1 111 ? 19.845 -9.033 20.569 1.00 47.78 111 VAL A CA 1
ATOM 834 C C . VAL A 1 111 ? 21.000 -8.345 19.849 1.00 47.78 111 VAL A C 1
ATOM 836 O O . VAL A 1 111 ? 20.868 -7.284 19.246 1.00 47.78 111 VAL A O 1
ATOM 839 N N . ARG A 1 112 ? 22.188 -8.938 19.972 1.00 46.53 112 ARG A N 1
ATOM 840 C CA . ARG A 1 112 ? 23.317 -8.652 19.090 1.00 46.53 112 ARG A CA 1
ATOM 841 C C . ARG A 1 112 ? 23.781 -9.989 18.527 1.00 46.53 112 ARG A C 1
ATOM 843 O O . ARG A 1 112 ? 24.405 -10.764 19.237 1.00 46.53 112 ARG A O 1
ATOM 850 N N . GLY A 1 113 ? 23.435 -10.240 17.266 1.00 48.28 113 GLY A N 1
ATOM 851 C CA . GLY A 1 113 ? 23.943 -11.370 16.486 1.00 48.28 113 GLY A CA 1
ATOM 852 C C . GLY A 1 113 ? 22.942 -12.502 16.267 1.00 48.28 113 GLY A C 1
ATOM 853 O O . GLY A 1 113 ? 22.983 -13.505 16.963 1.00 48.28 113 GLY A O 1
ATOM 854 N N . MET A 1 114 ? 22.094 -12.371 15.245 1.00 34.09 114 MET A N 1
ATOM 855 C CA . MET A 1 114 ? 21.598 -13.536 14.506 1.00 34.09 114 MET A CA 1
ATOM 856 C C . MET A 1 114 ? 21.301 -13.113 13.063 1.00 34.09 114 MET A C 1
ATOM 858 O O . MET A 1 114 ? 20.177 -12.787 12.697 1.00 34.09 114 MET A O 1
ATOM 862 N N . VAL A 1 115 ? 22.368 -13.035 12.269 1.00 41.50 115 VAL A N 1
ATOM 863 C CA . VAL A 1 115 ? 22.303 -13.201 10.816 1.00 41.50 115 VAL A CA 1
ATOM 864 C C . VAL A 1 115 ? 23.031 -14.514 10.563 1.00 41.50 115 VAL A C 1
ATOM 866 O O . VAL A 1 115 ? 24.233 -14.600 10.810 1.00 41.50 115 VAL A O 1
ATOM 869 N N . ALA A 1 116 ? 22.271 -15.533 10.184 1.00 39.78 116 ALA A N 1
ATOM 870 C CA . ALA A 1 116 ? 22.752 -16.727 9.508 1.00 39.78 116 ALA A CA 1
ATOM 871 C C . ALA A 1 116 ? 22.098 -16.728 8.126 1.00 39.78 116 ALA A C 1
ATOM 873 O O . ALA A 1 116 ? 20.911 -16.321 8.062 1.00 39.78 116 ALA A O 1
#

Secondary structure (DSSP, 8-state):
-HHHHHHH-HHHHHHHHHHHHHHH-TT----HHHHHHTS-HHHHHHHHHHHHHHHHHHHHT-TT---HHHHHHHHHTTS-----------------------PPP--S---S----